Protein AF-A0A194Q619-F1 (afdb_monomer)

Secondary structure (DSSP, 8-state):
------------------------------------PPPHHHHHHHHHHHHHHHHHHHHHHHHHHHHHHHHHHHHTTTTT--SS-HHHHHHHHHHHHHHHHHHHHHHHHHHHHHHHHHHHHHH-SPPP-TT--HHHHHHHHHHHHHHHHHHHHHHHHHHHHHHHHHHHHT-

Organism: Papilio xuthus (NCBI:txid66420)

Foldseek 3Di:
DDDDDDDDDDDDDDDDDDDDDDDDDDDDDDDPPPPPPDDPVVVVVVVVVVVVVVVVVVVVVVVVVVVVVLVVVCVVVVPPDDPDDPVNVVVVVVVVVVVVVVVVVVVVVVVVVVVVVVCCVVVDDDDDDPPDDPVRVVVVVVVVVVVVVVVVVVVVVVVVVVVVVVVVVVD

Radius of gyration: 38.28 Å; Cα contacts (8 Å, |Δi|>4): 7; chains: 1; bounding box: 81×93×73 Å

Structure (mmCIF, N/CA/C/O backbone):
data_AF-A0A194Q619-F1
#
_entry.id   AF-A0A194Q619-F1
#
loop_
_atom_site.group_PDB
_atom_site.id
_atom_site.type_symbol
_atom_site.label_atom_id
_atom_site.label_alt_id
_atom_site.label_comp_id
_atom_site.label_asym_id
_atom_site.label_entity_id
_atom_site.label_seq_id
_atom_site.pdbx_PDB_ins_code
_atom_site.Cartn_x
_atom_site.Cartn_y
_atom_site.Cartn_z
_atom_site.occupancy
_atom_site.B_iso_or_equiv
_atom_site.auth_seq_id
_atom_site.auth_comp_id
_atom_site.auth_asym_id
_atom_site.auth_atom_id
_atom_site.pdbx_PDB_model_num
ATOM 1 N N . MET A 1 1 ? 52.550 -17.277 12.464 1.00 45.69 1 MET A N 1
ATOM 2 C CA . MET A 1 1 ? 52.527 -17.842 11.095 1.00 45.69 1 MET A CA 1
ATOM 3 C C . MET A 1 1 ? 51.371 -18.831 11.008 1.00 45.69 1 MET A C 1
ATOM 5 O O . MET A 1 1 ? 51.475 -19.934 11.523 1.00 45.69 1 MET A O 1
ATOM 9 N N . SER A 1 2 ? 50.229 -18.382 10.484 1.00 40.91 2 SER A N 1
ATOM 10 C CA . SER A 1 2 ? 48.952 -19.109 10.524 1.00 40.91 2 SER A CA 1
ATOM 11 C C . SER A 1 2 ? 48.794 -20.053 9.334 1.00 40.91 2 SER A C 1
ATOM 13 O O . SER A 1 2 ? 48.856 -19.617 8.188 1.00 40.91 2 SER A O 1
ATOM 15 N N . ALA A 1 3 ? 48.527 -21.330 9.613 1.00 45.84 3 ALA A N 1
ATOM 16 C CA . ALA A 1 3 ? 48.205 -22.359 8.629 1.00 45.84 3 ALA A CA 1
ATOM 17 C C . ALA A 1 3 ? 46.715 -22.743 8.720 1.00 45.84 3 ALA A C 1
ATOM 19 O O . ALA A 1 3 ? 46.292 -23.345 9.702 1.00 45.84 3 ALA A O 1
ATOM 20 N N . ARG A 1 4 ? 45.926 -22.385 7.698 1.00 46.19 4 ARG A N 1
ATOM 21 C CA . ARG A 1 4 ? 44.539 -22.809 7.376 1.00 46.19 4 ARG A CA 1
ATOM 22 C C . ARG A 1 4 ? 44.283 -22.336 5.928 1.00 46.19 4 ARG A C 1
ATOM 24 O O . ARG A 1 4 ? 44.678 -21.227 5.617 1.00 46.19 4 ARG A O 1
ATOM 31 N N . MET A 1 5 ? 43.657 -23.019 4.970 1.00 40.53 5 MET A N 1
ATOM 32 C CA . MET A 1 5 ? 43.015 -24.323 4.836 1.00 40.53 5 MET A CA 1
ATOM 33 C C . MET A 1 5 ? 42.948 -24.683 3.330 1.00 40.53 5 MET A C 1
ATOM 35 O O . MET A 1 5 ? 42.738 -23.810 2.497 1.00 40.53 5 MET A O 1
ATOM 39 N N . ARG A 1 6 ? 43.042 -25.987 3.031 1.00 49.62 6 ARG A N 1
ATOM 40 C CA . ARG A 1 6 ? 42.323 -26.763 1.991 1.00 49.62 6 ARG A CA 1
ATOM 41 C C . ARG A 1 6 ? 42.165 -26.161 0.580 1.00 49.62 6 ARG A C 1
ATOM 43 O O . ARG A 1 6 ? 41.137 -25.583 0.246 1.00 49.62 6 ARG A O 1
ATOM 50 N N . GLY A 1 7 ? 43.125 -26.475 -0.293 1.00 39.31 7 GLY A N 1
ATOM 51 C CA . GLY A 1 7 ? 42.943 -26.459 -1.748 1.00 39.31 7 GLY A CA 1
ATOM 52 C C . GLY A 1 7 ? 42.381 -27.792 -2.257 1.00 39.31 7 GLY A C 1
ATOM 53 O O . GLY A 1 7 ? 42.963 -28.850 -2.019 1.00 39.31 7 GLY A O 1
ATOM 54 N N . ASN A 1 8 ? 41.249 -27.736 -2.956 1.00 44.59 8 ASN A N 1
ATOM 55 C CA . ASN A 1 8 ? 40.596 -28.877 -3.593 1.00 44.59 8 ASN A CA 1
ATOM 56 C C . ASN A 1 8 ? 41.364 -29.250 -4.880 1.00 44.59 8 ASN A C 1
ATOM 58 O O . ASN A 1 8 ? 41.190 -28.609 -5.916 1.00 44.59 8 ASN A O 1
ATOM 62 N N . ARG A 1 9 ? 42.262 -30.245 -4.817 1.00 42.75 9 ARG A N 1
ATOM 63 C CA . ARG A 1 9 ? 42.893 -30.842 -6.008 1.00 42.75 9 ARG A CA 1
ATOM 64 C C . ARG A 1 9 ? 41.922 -31.839 -6.621 1.00 42.75 9 ARG A C 1
ATOM 66 O O . ARG A 1 9 ? 41.692 -32.905 -6.061 1.00 42.75 9 ARG A O 1
ATOM 73 N N . VAL A 1 10 ? 41.393 -31.513 -7.793 1.00 44.47 10 VAL A N 1
ATOM 74 C CA . VAL A 1 10 ? 40.703 -32.492 -8.632 1.00 44.47 10 VAL A CA 1
ATOM 75 C C . VAL A 1 10 ? 41.779 -33.368 -9.276 1.00 44.47 10 VAL A C 1
ATOM 77 O O . VAL A 1 10 ? 42.603 -32.885 -10.052 1.00 44.47 10 VAL A O 1
ATOM 80 N N . CYS A 1 11 ? 41.830 -34.637 -8.872 1.00 36.06 11 CYS A N 1
ATOM 81 C CA . CYS A 1 11 ? 42.802 -35.615 -9.344 1.00 36.06 11 CYS A CA 1
ATOM 82 C C . CYS A 1 11 ? 42.637 -35.903 -10.842 1.00 36.06 11 CYS A C 1
ATOM 84 O O . CYS A 1 11 ? 41.551 -36.224 -11.322 1.00 36.06 11 CYS A O 1
ATOM 86 N N . ALA A 1 12 ? 43.760 -35.829 -11.554 1.00 44.88 12 ALA A N 1
ATOM 87 C CA . ALA A 1 12 ? 43.935 -36.340 -12.901 1.00 44.88 12 ALA A CA 1
ATOM 88 C C . ALA A 1 12 ? 43.844 -37.876 -12.904 1.00 44.88 12 ALA A C 1
ATOM 90 O O . ALA A 1 12 ? 44.541 -38.542 -12.141 1.00 44.88 12 ALA A O 1
ATOM 91 N N . GLY A 1 13 ? 43.010 -38.431 -13.783 1.00 36.00 13 GLY A N 1
ATOM 92 C CA . GLY A 1 13 ? 42.971 -39.861 -14.087 1.00 36.00 13 GLY A CA 1
ATOM 93 C C . GLY A 1 13 ? 43.553 -40.115 -15.472 1.00 36.00 13 GLY A C 1
ATOM 94 O O . GLY A 1 13 ? 42.868 -39.934 -16.475 1.00 36.00 13 GLY A O 1
ATOM 95 N N . ALA A 1 14 ? 44.824 -40.509 -15.522 1.00 47.62 14 ALA A N 1
ATOM 96 C CA . ALA A 1 14 ? 45.464 -41.066 -16.706 1.00 47.62 14 ALA A CA 1
ATOM 97 C C . ALA A 1 14 ? 45.124 -42.560 -16.821 1.00 47.62 14 ALA A C 1
ATOM 99 O O . ALA A 1 14 ? 45.119 -43.276 -15.824 1.00 47.62 14 ALA A O 1
ATOM 100 N N . GLY A 1 15 ? 44.882 -43.040 -18.040 1.00 35.38 15 GLY A N 1
ATOM 101 C CA . GLY A 1 15 ? 44.647 -44.459 -18.300 1.00 35.38 15 GLY A CA 1
ATOM 102 C C . GLY A 1 15 ? 44.901 -44.816 -19.757 1.00 35.38 15 GLY A C 1
ATOM 103 O O . GLY A 1 15 ? 43.962 -44.971 -20.531 1.00 35.38 15 GLY A O 1
ATOM 104 N N . ARG A 1 16 ? 46.178 -44.935 -20.140 1.00 44.81 16 ARG A N 1
ATOM 105 C CA . ARG A 1 16 ? 46.581 -45.765 -21.284 1.00 44.81 16 ARG A CA 1
ATOM 106 C C . ARG A 1 16 ? 46.714 -47.191 -20.761 1.00 44.81 16 ARG A C 1
ATOM 108 O O . ARG A 1 16 ? 47.400 -47.394 -19.766 1.00 44.81 16 ARG A O 1
ATOM 115 N N . ALA A 1 17 ? 46.100 -48.157 -21.429 1.00 37.19 17 ALA A N 1
ATOM 116 C CA . ALA A 1 17 ? 46.380 -49.566 -21.193 1.00 37.19 17 ALA A CA 1
ATOM 117 C C . ALA A 1 17 ? 46.589 -50.275 -22.531 1.00 37.19 17 ALA A C 1
ATOM 119 O O . ALA A 1 17 ? 45.911 -50.002 -23.521 1.00 37.19 17 ALA A O 1
ATOM 120 N N . CYS A 1 18 ? 47.615 -51.112 -22.513 1.00 34.72 18 CYS A N 1
ATOM 121 C CA . CYS A 1 18 ? 48.349 -51.686 -23.620 1.00 34.72 18 CYS A CA 1
ATOM 122 C C . CYS A 1 18 ? 47.523 -52.629 -24.499 1.00 34.72 18 CYS A C 1
ATOM 124 O O . CYS A 1 18 ? 46.579 -53.278 -24.052 1.00 34.72 18 CYS A O 1
ATOM 126 N N . GLY A 1 19 ? 47.940 -52.732 -25.760 1.00 37.97 19 GLY A N 1
ATOM 127 C CA . GLY A 1 19 ? 47.527 -53.815 -26.638 1.00 37.97 19 GLY A CA 1
ATOM 128 C C . GLY A 1 19 ? 48.217 -55.136 -26.294 1.00 37.97 19 GLY A C 1
ATOM 129 O O . GLY A 1 19 ? 49.275 -55.156 -25.672 1.00 37.97 19 GLY A O 1
ATOM 130 N N . GLY A 1 20 ? 47.627 -56.219 -26.803 1.00 41.47 20 GLY A N 1
ATOM 131 C CA . GLY A 1 20 ? 48.350 -57.440 -27.153 1.00 41.47 20 GLY A CA 1
ATOM 132 C C . GLY A 1 20 ? 48.241 -58.616 -26.182 1.00 41.47 20 GLY A C 1
ATOM 133 O O . GLY A 1 20 ? 48.968 -58.688 -25.205 1.00 41.47 20 GLY A O 1
ATOM 134 N N . TYR A 1 21 ? 47.439 -59.598 -26.608 1.00 45.38 21 TYR A N 1
ATOM 135 C CA . TYR A 1 21 ? 47.473 -61.031 -26.277 1.00 45.38 21 TYR A CA 1
ATOM 136 C C . TYR A 1 21 ? 46.899 -61.508 -24.933 1.00 45.38 21 TYR A C 1
ATOM 138 O O . TYR A 1 21 ? 47.577 -61.584 -23.918 1.00 45.38 21 TYR A O 1
ATOM 146 N N . ALA A 1 22 ? 45.672 -62.037 -24.996 1.00 41.97 22 ALA A N 1
ATOM 147 C CA . ALA A 1 22 ? 45.227 -63.101 -24.100 1.00 41.97 22 ALA A CA 1
ATOM 148 C C . ALA A 1 22 ? 44.395 -64.131 -24.880 1.00 41.97 22 ALA A C 1
ATOM 150 O O . ALA A 1 22 ? 43.427 -63.802 -25.570 1.00 41.97 22 ALA A O 1
ATOM 151 N N . ARG A 1 23 ? 44.842 -65.389 -24.796 1.00 40.44 23 ARG A N 1
ATOM 152 C CA . ARG A 1 23 ? 44.250 -66.586 -25.399 1.00 40.44 23 ARG A CA 1
ATOM 153 C C . ARG A 1 23 ? 42.790 -66.769 -24.979 1.00 40.44 23 ARG A C 1
ATOM 155 O O . ARG A 1 23 ? 42.406 -66.532 -23.840 1.00 40.44 23 ARG A O 1
ATOM 162 N N . ARG A 1 24 ? 42.000 -67.288 -25.916 1.00 50.34 24 ARG A N 1
ATOM 163 C CA . ARG A 1 24 ? 40.620 -67.743 -25.732 1.00 50.34 24 ARG A CA 1
ATOM 164 C C . ARG A 1 24 ? 40.614 -69.013 -24.861 1.00 50.34 24 ARG A C 1
ATOM 166 O O . ARG A 1 24 ? 41.101 -70.041 -25.319 1.00 50.34 24 ARG A O 1
ATOM 173 N N . VAL A 1 25 ? 40.030 -68.973 -23.659 1.00 39.38 25 VAL A N 1
ATOM 174 C CA . VAL A 1 25 ? 39.618 -70.181 -22.915 1.00 39.38 25 VAL A CA 1
ATOM 175 C C . VAL A 1 25 ? 38.198 -69.991 -22.378 1.00 39.38 25 VAL A C 1
ATOM 177 O O . VAL A 1 25 ? 37.755 -68.881 -22.099 1.00 39.38 25 VAL A O 1
ATOM 180 N N . ARG A 1 26 ? 37.460 -71.098 -22.413 1.00 45.59 26 ARG A N 1
ATOM 181 C CA . ARG A 1 26 ? 36.006 -71.246 -22.385 1.00 45.59 26 ARG A CA 1
ATOM 182 C C . ARG A 1 26 ? 35.354 -70.817 -21.071 1.00 45.59 26 ARG A C 1
ATOM 184 O O . ARG A 1 26 ? 35.828 -71.179 -20.007 1.00 45.59 26 ARG A O 1
ATOM 191 N N . GLY A 1 27 ? 34.156 -70.249 -21.223 1.00 50.12 27 GLY A N 1
ATOM 192 C CA . GLY A 1 27 ? 33.032 -70.523 -20.332 1.00 50.12 27 GLY A CA 1
ATOM 193 C C . GLY A 1 27 ? 32.842 -69.540 -19.189 1.00 50.12 27 GLY A C 1
ATOM 194 O O . GLY A 1 27 ? 33.253 -69.831 -18.086 1.00 50.12 27 GLY A O 1
ATOM 195 N N . GLU A 1 28 ? 32.123 -68.445 -19.446 1.00 39.19 28 GLU A N 1
ATOM 196 C CA . GLU A 1 28 ? 31.188 -67.849 -18.482 1.00 39.19 28 GLU A CA 1
ATOM 197 C C . GLU A 1 28 ? 30.262 -66.870 -19.224 1.00 39.19 28 GLU A C 1
ATOM 199 O O . GLU A 1 28 ? 30.693 -65.962 -19.941 1.00 39.19 28 GLU A O 1
ATOM 204 N N . ARG A 1 29 ? 28.950 -67.122 -19.150 1.00 46.78 29 ARG A N 1
ATOM 205 C CA . ARG A 1 29 ? 27.921 -66.374 -19.885 1.00 46.78 29 ARG A CA 1
ATOM 206 C C . ARG A 1 29 ? 27.718 -64.999 -19.236 1.00 46.78 29 ARG A C 1
ATOM 208 O O . ARG A 1 29 ? 27.060 -64.899 -18.208 1.00 46.78 29 ARG A O 1
ATOM 215 N N . ARG A 1 30 ? 28.191 -63.922 -19.875 1.00 40.25 30 ARG A N 1
ATOM 216 C CA . ARG A 1 30 ? 27.723 -62.556 -19.564 1.00 40.25 30 ARG A CA 1
ATOM 217 C C . ARG A 1 30 ? 26.269 -62.389 -20.030 1.00 40.25 30 ARG A C 1
ATOM 219 O O . ARG A 1 30 ? 25.959 -62.812 -21.150 1.00 40.25 30 ARG A O 1
ATOM 226 N N . PRO A 1 31 ? 25.378 -61.756 -19.241 1.00 39.69 31 PRO A N 1
ATOM 227 C CA . PRO A 1 31 ? 24.021 -61.490 -19.689 1.00 39.69 31 PRO A CA 1
ATOM 228 C C . PRO A 1 31 ? 24.093 -60.564 -20.903 1.00 39.69 31 PRO A C 1
ATOM 230 O O . PRO A 1 31 ? 24.734 -59.510 -20.868 1.00 39.69 31 PRO A O 1
ATOM 233 N N . ARG A 1 32 ? 23.451 -60.966 -22.006 1.00 38.75 32 ARG A N 1
ATOM 234 C CA . ARG A 1 32 ? 23.210 -60.064 -23.132 1.00 38.75 32 ARG A CA 1
ATOM 235 C C . ARG A 1 32 ? 22.350 -58.931 -22.592 1.00 38.75 32 ARG A C 1
ATOM 237 O O . ARG A 1 32 ? 21.141 -59.095 -22.456 1.00 38.75 32 ARG A O 1
ATOM 244 N N . VAL A 1 33 ? 22.951 -57.776 -22.316 1.00 46.22 33 VAL A N 1
ATOM 245 C CA . VAL A 1 33 ? 22.188 -56.533 -22.265 1.00 46.22 33 VAL A CA 1
ATOM 246 C C . VAL A 1 33 ? 21.669 -56.360 -23.683 1.00 46.22 33 VAL A C 1
ATOM 248 O O . VAL A 1 33 ? 22.390 -55.917 -24.580 1.00 46.22 33 VAL A O 1
ATOM 251 N N . SER A 1 34 ? 20.444 -56.832 -23.922 1.00 41.06 34 SER A N 1
ATOM 252 C CA . SER A 1 34 ? 19.729 -56.536 -25.146 1.00 41.06 34 SER A CA 1
ATOM 253 C C . SER A 1 34 ? 19.823 -55.028 -25.301 1.00 41.06 34 SER A C 1
ATOM 255 O O . SER A 1 34 ? 19.379 -54.297 -24.410 1.00 41.06 34 SER A O 1
ATOM 257 N N . ARG A 1 35 ? 20.423 -54.550 -26.394 1.00 53.34 35 ARG A N 1
ATOM 258 C CA . ARG A 1 35 ? 20.183 -53.187 -26.861 1.00 53.34 35 ARG A CA 1
ATOM 259 C C . ARG A 1 35 ? 18.688 -53.136 -27.143 1.00 53.34 35 ARG A C 1
ATOM 261 O O . ARG A 1 35 ? 18.264 -53.429 -28.256 1.00 53.34 35 ARG A O 1
ATOM 268 N N . ARG A 1 36 ? 17.881 -52.890 -26.108 1.00 50.06 36 ARG A N 1
ATOM 269 C CA . ARG A 1 36 ? 16.444 -52.717 -26.237 1.00 50.06 36 ARG A CA 1
ATOM 270 C C . ARG A 1 36 ? 16.336 -51.498 -27.130 1.00 50.06 36 ARG A C 1
ATOM 272 O O . ARG A 1 36 ? 16.721 -50.398 -26.734 1.00 50.06 36 ARG A O 1
ATOM 279 N N . ALA A 1 37 ? 15.986 -51.731 -28.389 1.00 58.22 37 ALA A N 1
ATOM 280 C CA . ALA A 1 37 ? 15.759 -50.666 -29.335 1.00 58.22 37 ALA A CA 1
ATOM 281 C C . ALA A 1 37 ? 14.767 -49.713 -28.665 1.00 58.22 37 ALA A C 1
ATOM 283 O O . ALA A 1 37 ? 13.668 -50.132 -28.305 1.00 58.22 37 ALA A O 1
ATOM 284 N N . LEU A 1 38 ? 15.195 -48.470 -28.420 1.00 52.94 38 LEU A N 1
ATOM 285 C CA . LEU A 1 38 ? 14.328 -47.442 -27.848 1.00 52.94 38 LEU A CA 1
ATOM 286 C C . LEU A 1 38 ? 13.002 -47.434 -28.625 1.00 52.94 38 LEU A C 1
ATOM 288 O O . LEU A 1 38 ? 13.056 -47.448 -29.866 1.00 52.94 38 LEU A O 1
ATOM 292 N N . PRO A 1 39 ? 11.853 -47.455 -27.921 1.00 53.75 39 PRO A N 1
ATOM 293 C CA . PRO A 1 39 ? 10.546 -47.673 -28.525 1.00 53.75 39 PRO A CA 1
ATOM 294 C C . PRO A 1 39 ? 10.271 -46.634 -29.626 1.00 53.75 39 PRO A C 1
ATOM 296 O O . PRO A 1 39 ? 10.688 -45.478 -29.498 1.00 53.75 39 PRO A O 1
ATOM 299 N N . PRO A 1 40 ? 9.582 -47.010 -30.719 1.00 56.8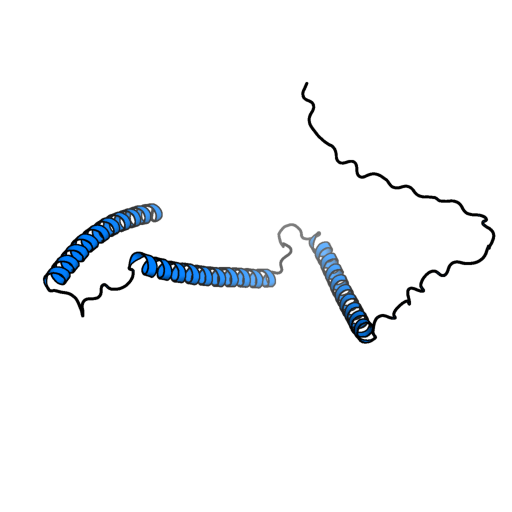8 40 PRO A N 1
ATOM 300 C CA . PRO A 1 40 ? 9.432 -46.180 -31.921 1.00 56.88 40 PRO A CA 1
ATOM 301 C C . PRO A 1 40 ? 8.812 -44.796 -31.652 1.00 56.88 40 PRO A C 1
ATOM 303 O O . PRO A 1 40 ? 9.184 -43.824 -32.312 1.00 56.88 40 PRO A O 1
ATOM 306 N N . ALA A 1 41 ? 7.979 -44.671 -30.613 1.00 54.28 41 ALA A N 1
ATOM 307 C CA . ALA A 1 41 ? 7.411 -43.402 -30.150 1.00 54.28 41 ALA A CA 1
ATOM 308 C C . ALA A 1 41 ? 8.473 -42.372 -29.698 1.00 54.28 41 ALA A C 1
ATOM 310 O O . ALA A 1 41 ? 8.298 -41.169 -29.884 1.00 54.28 41 ALA A O 1
ATOM 311 N N . GLN A 1 42 ? 9.613 -42.823 -29.159 1.00 52.84 42 GLN A N 1
ATOM 312 C CA . GLN A 1 42 ? 10.708 -41.949 -28.711 1.00 52.84 42 GLN A CA 1
ATOM 313 C C . GLN A 1 42 ? 11.642 -41.527 -29.861 1.00 52.84 42 GLN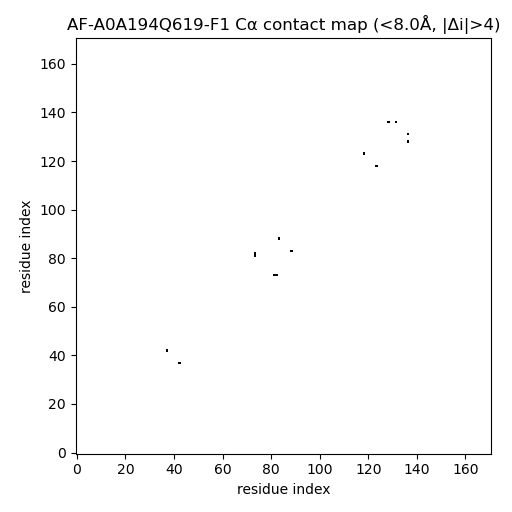 A C 1
ATOM 315 O O . GLN A 1 42 ? 12.366 -40.539 -29.751 1.00 52.84 42 GLN A O 1
ATOM 320 N N . ARG A 1 43 ? 11.618 -42.242 -30.996 1.00 53.41 43 ARG A N 1
ATOM 321 C CA . ARG A 1 43 ? 12.411 -41.900 -32.190 1.00 53.41 43 ARG A CA 1
ATOM 322 C C . ARG A 1 43 ? 11.752 -40.794 -33.007 1.00 53.41 43 ARG A C 1
ATOM 324 O O . ARG A 1 43 ? 12.448 -39.892 -33.462 1.00 53.41 43 ARG A O 1
ATOM 331 N N . GLN A 1 44 ? 10.426 -40.834 -33.140 1.00 54.25 44 GLN A N 1
ATOM 332 C CA . GLN A 1 44 ? 9.656 -39.790 -33.823 1.00 54.25 44 GLN A CA 1
ATOM 333 C C . GLN A 1 44 ? 9.719 -38.451 -33.066 1.00 54.25 44 GLN A C 1
ATOM 335 O O . GLN A 1 44 ? 9.913 -37.400 -33.673 1.00 54.25 44 GLN A O 1
ATOM 340 N N . SER A 1 45 ? 9.660 -38.466 -31.730 1.00 53.91 45 SER A N 1
ATOM 341 C CA . SER A 1 45 ? 9.824 -37.249 -30.922 1.00 53.91 45 SER A CA 1
ATOM 342 C C . SER A 1 45 ? 11.255 -36.690 -30.979 1.00 53.91 45 SER A C 1
ATOM 344 O O . SER A 1 45 ? 11.440 -35.472 -31.042 1.00 53.91 45 SER A O 1
ATOM 346 N N . ALA A 1 46 ? 12.273 -37.555 -31.052 1.00 60.81 46 ALA A N 1
ATOM 347 C CA . ALA A 1 46 ? 13.671 -37.151 -31.191 1.00 60.81 46 ALA A CA 1
ATOM 348 C C . ALA A 1 46 ? 14.004 -36.549 -32.572 1.00 60.81 46 ALA A C 1
ATOM 350 O O . ALA A 1 46 ? 14.752 -35.569 -32.647 1.00 60.81 46 ALA A O 1
ATOM 351 N N . THR A 1 47 ? 13.444 -37.074 -33.668 1.00 64.12 47 THR A N 1
ATOM 352 C CA . THR A 1 47 ? 13.643 -36.509 -35.017 1.00 64.12 47 THR A CA 1
ATOM 353 C C . THR A 1 47 ? 12.935 -35.165 -35.175 1.00 64.12 47 THR A C 1
ATOM 355 O O . THR A 1 47 ? 13.533 -34.219 -35.691 1.00 64.12 47 THR A O 1
ATOM 358 N N . VAL A 1 48 ? 11.718 -35.028 -34.636 1.00 66.62 48 VAL A N 1
ATOM 359 C CA . VAL A 1 48 ? 10.981 -33.753 -34.603 1.00 66.62 48 VAL A CA 1
ATOM 360 C C . VAL A 1 48 ? 11.708 -32.713 -33.740 1.00 66.62 48 VAL A C 1
ATOM 362 O O . VAL A 1 48 ? 11.827 -31.552 -34.139 1.00 66.62 48 VAL A O 1
ATOM 365 N N . ALA A 1 49 ? 12.272 -33.109 -32.594 1.00 67.19 49 ALA A N 1
ATOM 366 C CA . ALA A 1 49 ? 13.081 -32.223 -31.756 1.00 67.19 49 ALA A CA 1
ATOM 367 C C . ALA A 1 49 ? 14.383 -31.777 -32.451 1.00 67.19 49 ALA A C 1
ATOM 369 O O . ALA A 1 49 ? 14.769 -30.609 -32.355 1.00 67.19 49 ALA A O 1
ATOM 370 N N . ARG A 1 50 ? 15.046 -32.673 -33.194 1.00 67.25 50 ARG A N 1
ATOM 371 C CA . ARG A 1 50 ? 16.261 -32.361 -33.968 1.00 67.25 50 ARG A CA 1
ATOM 372 C C . ARG A 1 50 ? 15.966 -31.428 -35.147 1.00 67.25 50 ARG A C 1
ATOM 374 O O . ARG A 1 50 ? 16.728 -30.491 -35.374 1.00 67.25 50 ARG A O 1
ATOM 381 N N . ALA A 1 51 ? 14.835 -31.615 -35.828 1.00 70.31 51 ALA A N 1
ATOM 382 C CA . ALA A 1 51 ? 14.381 -30.734 -36.903 1.00 70.31 51 ALA A CA 1
ATOM 383 C C . ALA A 1 51 ? 14.028 -29.322 -36.395 1.00 70.31 51 ALA A C 1
ATOM 385 O O . ALA A 1 51 ? 14.417 -28.329 -37.010 1.00 70.31 51 ALA A O 1
ATOM 386 N N . LYS A 1 52 ? 13.362 -29.203 -35.236 1.00 71.44 52 LYS A N 1
ATOM 387 C CA . LYS A 1 52 ? 13.073 -27.903 -34.598 1.00 71.44 52 LYS A CA 1
ATOM 388 C C . LYS A 1 52 ? 14.348 -27.176 -34.157 1.00 71.44 52 LYS A C 1
ATOM 390 O O . LYS A 1 52 ? 14.470 -25.976 -34.385 1.00 71.44 52 LYS A O 1
ATOM 395 N N . LYS A 1 53 ? 15.327 -27.898 -33.598 1.00 71.81 53 LYS A N 1
ATOM 396 C CA . LYS A 1 53 ? 16.637 -27.333 -33.228 1.00 71.81 53 LYS A CA 1
ATOM 397 C C . LYS A 1 53 ? 17.443 -26.866 -34.443 1.00 71.81 53 LYS A C 1
ATOM 399 O O . LYS A 1 53 ? 18.069 -25.815 -34.367 1.00 71.81 53 LYS A O 1
ATOM 404 N N . ALA A 1 54 ? 17.394 -27.591 -35.562 1.00 74.19 54 ALA A N 1
ATOM 405 C CA . ALA A 1 54 ? 18.052 -27.180 -36.803 1.00 74.19 54 ALA A CA 1
ATOM 406 C C . ALA A 1 54 ? 17.437 -25.894 -37.386 1.00 74.19 54 ALA A C 1
ATOM 408 O O . ALA A 1 54 ? 18.170 -24.966 -37.719 1.00 74.19 54 ALA A O 1
ATOM 409 N N . LYS A 1 55 ? 16.099 -25.792 -37.411 1.00 74.44 55 LYS A N 1
ATOM 410 C CA . LYS A 1 55 ? 15.397 -24.571 -37.845 1.00 74.44 55 LYS A CA 1
ATOM 411 C C . LYS A 1 55 ? 15.683 -23.383 -36.923 1.00 74.44 55 LYS A C 1
ATOM 413 O O . LYS A 1 55 ? 15.912 -22.275 -37.398 1.00 74.44 55 LYS A O 1
ATOM 418 N N . GLN A 1 56 ? 15.731 -23.613 -35.612 1.00 69.00 56 GLN A N 1
ATOM 419 C CA . GLN A 1 56 ? 16.062 -22.571 -34.641 1.00 69.00 56 GLN A CA 1
ATOM 420 C C . GLN A 1 56 ? 17.512 -22.083 -34.801 1.00 69.00 56 GLN A C 1
ATOM 422 O O . GLN A 1 56 ? 17.755 -20.880 -34.830 1.00 69.00 56 GLN A O 1
ATOM 427 N N . ALA A 1 57 ? 18.462 -22.998 -35.009 1.00 78.00 57 ALA A N 1
ATOM 428 C CA . ALA A 1 57 ? 19.863 -22.657 -35.247 1.00 78.00 57 ALA A CA 1
ATOM 429 C C . ALA A 1 57 ? 20.074 -21.878 -36.557 1.00 78.00 57 ALA A C 1
ATOM 431 O O . ALA A 1 57 ? 20.909 -20.978 -36.608 1.00 78.00 57 ALA A O 1
ATOM 432 N N . GLU A 1 58 ? 19.312 -22.180 -37.610 1.00 76.88 58 GLU A N 1
ATOM 433 C CA . GLU A 1 58 ? 19.356 -21.427 -38.867 1.00 76.88 58 GLU A CA 1
ATOM 434 C C . GLU A 1 58 ? 18.816 -19.996 -38.694 1.00 76.88 58 GLU A C 1
ATOM 436 O O . GLU A 1 58 ? 19.418 -19.034 -39.176 1.00 76.88 58 GLU A O 1
ATOM 441 N N . ILE A 1 59 ? 17.723 -19.834 -37.940 1.00 72.31 59 ILE A N 1
ATOM 442 C CA . ILE A 1 59 ? 17.160 -18.520 -37.599 1.00 72.31 59 ILE A CA 1
ATOM 443 C C . ILE A 1 59 ? 18.153 -17.704 -36.762 1.00 72.31 59 ILE A C 1
ATOM 445 O O . ILE A 1 59 ? 18.339 -16.512 -37.013 1.00 72.31 59 ILE A O 1
ATOM 449 N N . ASP A 1 60 ? 18.823 -18.328 -35.795 1.00 74.50 60 ASP A N 1
ATOM 450 C CA . ASP A 1 60 ? 19.777 -17.642 -34.924 1.00 74.50 60 ASP A CA 1
ATOM 451 C C . ASP A 1 60 ? 21.084 -17.280 -35.653 1.00 74.50 60 ASP A C 1
ATOM 453 O O . ASP A 1 60 ? 21.645 -16.212 -35.396 1.00 74.50 60 ASP A O 1
ATOM 457 N N . ARG A 1 61 ? 21.503 -18.068 -36.656 1.00 77.75 61 ARG A N 1
ATOM 458 C CA . ARG A 1 61 ? 22.588 -17.701 -37.587 1.00 77.75 61 ARG A CA 1
ATOM 459 C C . ARG A 1 61 ? 22.226 -16.487 -38.443 1.00 77.75 61 ARG A C 1
ATOM 461 O O . ARG A 1 61 ? 22.982 -15.518 -38.455 1.00 77.75 61 ARG A O 1
ATOM 468 N N . LYS A 1 62 ? 21.040 -16.478 -39.066 1.00 77.69 62 LYS A N 1
ATOM 469 C CA . LYS A 1 62 ? 20.552 -15.326 -39.854 1.00 77.69 62 LYS A CA 1
ATOM 470 C C . LYS A 1 62 ? 20.427 -14.063 -38.992 1.00 77.69 62 LYS A C 1
ATOM 472 O O . LYS A 1 62 ? 20.765 -12.964 -39.420 1.00 77.69 62 LYS A O 1
ATOM 477 N N . ARG A 1 63 ? 20.002 -14.203 -37.732 1.00 68.88 63 ARG A N 1
ATOM 478 C CA . ARG A 1 63 ? 19.936 -13.089 -36.769 1.00 68.88 63 ARG A CA 1
ATOM 479 C C . ARG A 1 63 ? 21.315 -12.575 -36.354 1.00 68.88 63 ARG A C 1
ATOM 481 O O . ARG A 1 63 ? 21.459 -11.370 -36.153 1.00 68.88 63 ARG A O 1
ATOM 488 N N . ALA A 1 64 ? 22.306 -13.452 -36.203 1.00 74.31 64 ALA A N 1
ATOM 489 C CA . ALA A 1 64 ? 23.675 -13.070 -35.862 1.00 74.31 64 ALA A CA 1
ATOM 490 C C . ALA A 1 64 ? 24.373 -12.344 -37.022 1.00 74.31 64 ALA A C 1
ATOM 492 O O . ALA A 1 64 ? 25.034 -11.333 -36.801 1.00 74.31 64 ALA A O 1
ATOM 493 N N . GLU A 1 65 ? 24.151 -12.792 -38.255 1.00 76.00 65 GLU A N 1
ATOM 494 C CA . GLU A 1 65 ? 24.682 -12.153 -39.461 1.00 76.00 65 GLU A CA 1
ATOM 495 C C . GLU A 1 65 ? 24.101 -10.746 -39.666 1.00 76.00 65 GLU A C 1
ATOM 497 O O . GLU A 1 65 ? 24.842 -9.781 -39.859 1.00 76.00 65 GLU A O 1
ATOM 502 N N . VAL A 1 66 ? 22.782 -10.587 -39.492 1.00 67.69 66 VAL A N 1
ATOM 503 C CA . VAL A 1 66 ? 22.123 -9.270 -39.527 1.00 67.69 66 VAL A CA 1
ATOM 504 C C . VAL A 1 66 ? 22.646 -8.353 -38.416 1.00 67.69 66 VAL A C 1
ATOM 506 O O . VAL A 1 66 ? 22.827 -7.157 -38.639 1.00 67.69 66 VAL A O 1
ATOM 509 N N . ARG A 1 67 ? 22.946 -8.884 -37.224 1.00 69.38 67 ARG A N 1
ATOM 510 C CA . ARG A 1 67 ? 23.562 -8.101 -36.137 1.00 69.38 67 ARG A CA 1
ATOM 511 C C . ARG A 1 67 ? 24.986 -7.664 -36.473 1.00 69.38 67 ARG A C 1
ATOM 513 O O . ARG A 1 67 ? 25.308 -6.505 -36.234 1.00 69.38 67 ARG A O 1
ATOM 520 N N . LYS A 1 68 ? 25.794 -8.547 -37.060 1.00 77.62 68 LYS A N 1
ATOM 521 C CA . LYS A 1 68 ? 27.173 -8.253 -37.467 1.00 77.62 68 LYS A CA 1
ATOM 522 C C . LYS A 1 68 ? 27.219 -7.170 -38.552 1.00 77.62 68 LYS A C 1
ATOM 524 O O . LYS A 1 68 ? 27.909 -6.169 -38.380 1.00 77.62 68 LYS A O 1
ATOM 529 N N . ARG A 1 69 ? 26.364 -7.281 -39.577 1.00 70.00 69 ARG A N 1
ATOM 530 C CA . ARG A 1 69 ? 26.216 -6.269 -40.641 1.00 70.00 69 ARG A CA 1
ATOM 531 C C . ARG A 1 69 ? 25.773 -4.903 -40.098 1.00 70.00 69 ARG A C 1
ATOM 533 O O . ARG A 1 69 ? 26.241 -3.862 -40.556 1.00 70.00 69 ARG A O 1
ATOM 540 N N . MET A 1 70 ? 24.888 -4.891 -39.100 1.00 62.16 70 MET A N 1
ATOM 541 C CA . MET A 1 70 ? 24.440 -3.654 -38.448 1.00 62.16 70 MET A CA 1
ATOM 542 C C . MET A 1 70 ? 25.516 -3.041 -37.542 1.00 62.16 70 MET A C 1
ATOM 544 O O . MET A 1 70 ? 25.605 -1.817 -37.451 1.00 62.16 70 MET A O 1
ATOM 548 N N . GLU A 1 71 ? 26.345 -3.852 -36.883 1.00 64.12 71 GLU A N 1
ATOM 549 C CA . GLU A 1 71 ? 27.448 -3.386 -36.035 1.00 64.12 71 GLU A CA 1
ATOM 550 C C . GLU A 1 71 ? 28.587 -2.772 -36.864 1.00 64.12 71 GLU A C 1
ATOM 552 O O . GLU A 1 71 ? 29.119 -1.719 -36.506 1.00 64.12 71 GLU A O 1
ATOM 557 N N . GLU A 1 72 ? 28.907 -3.377 -38.008 1.00 65.50 72 GLU A N 1
ATOM 558 C CA . GLU A 1 72 ? 29.916 -2.887 -38.955 1.00 65.50 72 GLU A CA 1
ATOM 559 C C . GLU A 1 72 ? 29.503 -1.536 -39.566 1.00 65.50 72 GLU A C 1
ATOM 561 O O . GLU A 1 72 ? 30.288 -0.587 -39.547 1.00 65.50 72 GLU A O 1
ATOM 566 N N . ALA A 1 73 ? 28.233 -1.378 -39.959 1.00 61.66 73 ALA A N 1
ATOM 567 C CA . ALA A 1 73 ? 27.688 -0.098 -40.429 1.00 61.66 73 ALA A CA 1
ATOM 568 C C . ALA A 1 73 ? 27.608 0.983 -39.326 1.00 61.66 73 ALA A C 1
ATOM 570 O O . ALA A 1 73 ? 27.630 2.183 -39.611 1.00 61.66 73 ALA A O 1
ATOM 571 N N . SER A 1 74 ? 27.530 0.572 -38.056 1.00 57.41 74 SER A N 1
ATOM 572 C CA . SER A 1 74 ? 27.424 1.482 -36.907 1.00 57.41 74 SER A CA 1
ATOM 573 C C . SER A 1 74 ? 28.780 1.999 -36.421 1.00 57.41 74 SER A C 1
ATOM 575 O O . SER A 1 74 ? 28.829 3.059 -35.796 1.00 57.41 74 SER A O 1
ATOM 577 N N . LYS A 1 75 ? 29.888 1.300 -36.713 1.00 60.94 75 LYS A N 1
ATOM 578 C CA . LYS A 1 75 ? 31.244 1.711 -36.304 1.00 60.94 75 LYS A CA 1
ATOM 579 C C . LYS A 1 75 ? 31.724 2.988 -37.001 1.00 60.94 75 LYS A C 1
ATOM 581 O O . LYS A 1 75 ? 32.439 3.762 -36.374 1.00 60.94 75 LYS A O 1
ATOM 586 N N . ALA A 1 76 ? 31.248 3.257 -38.217 1.00 60.44 76 ALA A N 1
ATOM 587 C CA . ALA A 1 76 ? 31.614 4.442 -38.996 1.00 60.44 76 ALA A CA 1
ATOM 588 C C . ALA A 1 76 ? 30.816 5.719 -38.644 1.00 60.44 76 ALA A C 1
ATOM 590 O O . ALA A 1 76 ? 31.200 6.810 -39.048 1.00 60.44 76 ALA A O 1
ATOM 591 N N . LYS A 1 77 ? 29.711 5.625 -37.882 1.00 57.44 77 LYS A N 1
ATOM 592 C CA . LYS A 1 77 ? 28.830 6.773 -37.544 1.00 57.44 77 LYS A CA 1
ATOM 593 C C . LYS A 1 77 ? 28.662 6.978 -36.031 1.00 57.44 77 LYS A C 1
ATOM 595 O O . LYS A 1 77 ? 27.608 7.401 -35.552 1.00 57.44 77 LYS A O 1
ATOM 600 N N . LYS A 1 78 ? 29.714 6.666 -35.270 1.00 54.97 78 LYS A N 1
ATOM 601 C CA . LYS A 1 78 ? 29.739 6.574 -33.798 1.00 54.97 78 LYS A CA 1
ATOM 602 C C . LYS A 1 78 ? 29.561 7.880 -33.015 1.00 54.97 78 LYS A C 1
ATOM 604 O O . LYS A 1 78 ? 29.521 7.812 -31.794 1.00 54.97 78 LYS A O 1
ATOM 609 N N . ALA A 1 79 ? 29.421 9.046 -33.646 1.00 58.66 79 ALA A N 1
ATOM 610 C CA . ALA A 1 79 ? 29.399 10.289 -32.876 1.00 58.66 79 ALA A CA 1
ATOM 611 C C . ALA A 1 79 ? 28.047 10.592 -32.198 1.00 58.66 79 ALA A C 1
ATOM 613 O O . ALA A 1 79 ? 28.056 10.987 -31.040 1.00 58.66 79 ALA A O 1
ATOM 614 N N . LYS A 1 80 ? 26.877 10.428 -32.847 1.00 58.25 80 LYS A N 1
ATOM 615 C CA . LYS A 1 80 ? 25.583 10.852 -32.232 1.00 58.25 80 LYS A CA 1
ATOM 616 C C . LYS A 1 80 ? 24.330 10.038 -32.601 1.00 58.25 80 LYS A C 1
ATOM 618 O O . LYS A 1 80 ? 23.242 10.341 -32.116 1.00 58.25 80 LYS A O 1
ATOM 623 N N . LYS A 1 81 ? 24.430 8.980 -33.417 1.00 58.06 81 LYS A N 1
ATOM 624 C CA . LYS A 1 81 ? 23.266 8.191 -33.878 1.00 58.06 81 LYS A CA 1
ATOM 625 C C . LYS A 1 81 ? 23.350 6.761 -33.341 1.00 58.06 81 LYS A C 1
ATOM 627 O O . LYS A 1 81 ? 23.685 5.823 -34.051 1.00 58.06 81 LYS A O 1
ATOM 632 N N . GLY A 1 82 ? 23.127 6.625 -32.033 1.00 66.25 82 GLY A N 1
ATOM 633 C CA . GLY A 1 82 ? 23.227 5.349 -31.324 1.00 66.25 82 GLY A CA 1
ATOM 634 C C . GLY A 1 82 ? 22.323 4.263 -31.917 1.00 66.25 82 GLY A C 1
ATOM 635 O O . GLY A 1 82 ? 21.237 4.564 -32.397 1.00 66.25 82 GLY A O 1
ATOM 636 N N . PHE A 1 83 ? 22.789 3.016 -31.804 1.00 64.94 83 PHE A N 1
ATOM 637 C CA . PHE A 1 83 ? 22.243 1.683 -32.145 1.00 64.94 83 PHE A CA 1
ATOM 638 C C . PHE A 1 83 ? 20.711 1.481 -32.264 1.00 64.94 83 PHE A C 1
ATOM 640 O O . PHE A 1 83 ? 20.240 0.503 -32.844 1.00 64.94 83 PHE A O 1
ATOM 647 N N . MET A 1 84 ? 19.900 2.374 -31.707 1.00 77.19 84 MET A N 1
ATOM 648 C CA . MET A 1 84 ? 18.448 2.347 -31.797 1.00 77.19 84 MET A CA 1
ATOM 649 C C . MET A 1 84 ? 17.914 3.178 -32.962 1.00 77.19 84 MET A C 1
ATOM 651 O O . MET A 1 84 ? 18.085 4.397 -32.983 1.00 77.19 84 MET A O 1
ATOM 655 N N . THR A 1 85 ? 17.116 2.555 -33.837 1.00 84.38 85 THR A N 1
ATOM 656 C CA . THR A 1 85 ? 16.215 3.325 -34.700 1.00 84.38 85 THR A CA 1
ATOM 657 C C . THR A 1 85 ? 15.214 4.089 -33.820 1.00 84.38 85 THR A C 1
ATOM 659 O O . THR A 1 85 ? 14.767 3.572 -32.783 1.00 84.38 85 THR A O 1
ATOM 662 N N . PRO A 1 86 ? 14.864 5.335 -34.176 1.00 82.56 86 PRO A N 1
ATOM 663 C CA . PRO A 1 86 ? 13.996 6.178 -33.353 1.00 82.56 86 PRO A CA 1
ATOM 664 C C . PRO A 1 86 ? 12.629 5.530 -33.080 1.00 82.56 86 PRO A C 1
ATOM 666 O O . PRO A 1 86 ? 12.097 5.654 -31.976 1.00 82.56 86 PRO A O 1
ATOM 669 N N . GLU A 1 87 ? 12.106 4.760 -34.030 1.00 79.94 87 GLU A N 1
ATOM 670 C CA . GLU A 1 87 ? 10.858 4.001 -33.903 1.00 79.94 87 GLU A CA 1
ATOM 671 C C . GLU A 1 87 ? 10.960 2.857 -32.888 1.00 79.94 87 GLU A C 1
ATOM 673 O O . GLU A 1 87 ? 10.107 2.720 -32.007 1.00 79.94 87 GLU A O 1
ATOM 678 N N . ARG A 1 88 ? 12.051 2.078 -32.924 1.00 83.12 88 ARG A N 1
ATOM 679 C CA . ARG A 1 88 ? 12.274 0.981 -31.970 1.00 83.12 88 ARG A CA 1
ATOM 680 C C . ARG A 1 88 ? 12.443 1.508 -30.545 1.00 83.12 88 ARG A C 1
ATOM 682 O O . ARG A 1 88 ? 11.901 0.916 -29.613 1.00 83.12 88 ARG A O 1
ATOM 689 N N . LYS A 1 89 ? 13.093 2.666 -30.369 1.00 83.62 89 LYS A N 1
ATOM 690 C CA . LYS A 1 89 ? 13.201 3.343 -29.064 1.00 83.62 89 LYS A CA 1
ATOM 691 C C . LYS A 1 89 ? 11.840 3.840 -28.557 1.00 83.62 89 LYS A C 1
ATOM 693 O O . LYS A 1 89 ? 11.554 3.727 -27.366 1.00 83.62 89 LYS A O 1
ATOM 698 N N . LYS A 1 90 ? 10.978 4.380 -29.431 1.00 84.69 90 LYS A N 1
ATOM 699 C CA . LYS A 1 90 ? 9.592 4.760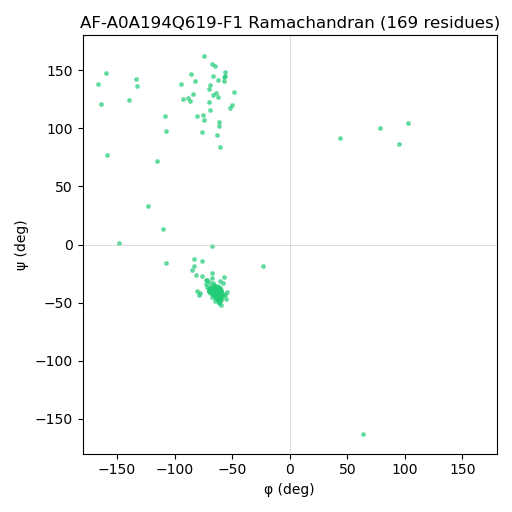 -29.0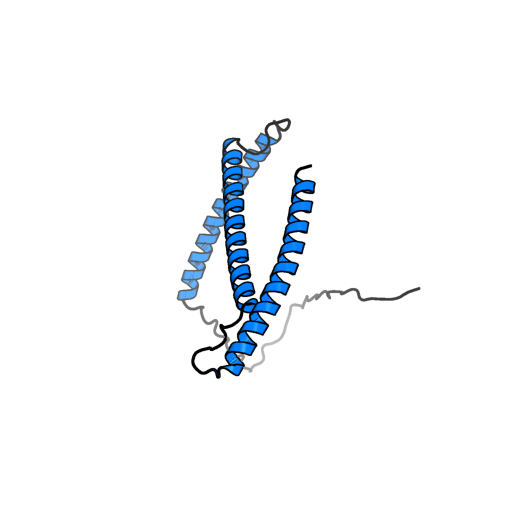78 1.00 84.69 90 LYS A CA 1
ATOM 700 C C . LYS A 1 90 ? 8.780 3.537 -28.624 1.00 84.69 90 LYS A C 1
ATOM 702 O O . LYS A 1 90 ? 8.218 3.575 -27.531 1.00 84.69 90 LYS A O 1
ATOM 707 N N . LYS A 1 91 ? 8.815 2.433 -29.381 1.00 86.94 91 LYS A N 1
ATOM 708 C CA . LYS A 1 91 ? 8.116 1.181 -29.030 1.00 86.94 91 LYS A CA 1
ATOM 709 C C . LYS A 1 91 ? 8.619 0.577 -27.715 1.00 86.94 91 LYS A C 1
ATOM 711 O O . LYS A 1 91 ? 7.814 0.154 -26.892 1.00 86.94 91 LYS A O 1
ATOM 716 N N . LEU A 1 92 ? 9.932 0.589 -27.478 1.00 89.25 92 LEU A N 1
ATOM 717 C CA . LEU A 1 92 ? 10.515 0.070 -26.239 1.00 89.25 92 LEU A CA 1
ATOM 718 C C . LEU A 1 92 ? 10.091 0.887 -25.012 1.00 89.25 92 LEU A C 1
ATOM 720 O O . LEU A 1 92 ? 9.671 0.308 -24.016 1.00 89.25 92 LEU A O 1
ATOM 724 N N . ARG A 1 93 ? 10.134 2.222 -25.091 1.00 89.81 93 ARG A N 1
ATOM 725 C CA . ARG A 1 93 ? 9.683 3.096 -23.992 1.00 89.81 93 ARG A CA 1
ATOM 726 C C . ARG A 1 93 ? 8.215 2.876 -23.647 1.00 89.81 93 ARG A C 1
ATOM 728 O O . ARG A 1 93 ? 7.869 2.845 -22.471 1.00 89.81 93 ARG A O 1
ATOM 735 N N . LEU A 1 94 ? 7.371 2.687 -24.659 1.00 88.94 94 LEU A N 1
ATOM 736 C CA . LEU A 1 94 ? 5.961 2.373 -24.449 1.00 88.94 94 LEU A CA 1
ATOM 737 C C . LEU A 1 94 ? 5.790 1.046 -23.698 1.00 88.94 94 LEU A C 1
ATOM 739 O O . LEU A 1 94 ? 5.041 0.991 -22.730 1.00 88.94 94 LEU A O 1
ATOM 743 N N . LEU A 1 95 ? 6.511 -0.004 -24.100 1.00 90.75 95 LEU A N 1
ATOM 744 C CA . LEU A 1 95 ? 6.449 -1.306 -23.429 1.00 90.75 95 LEU A CA 1
ATOM 745 C C . LEU A 1 95 ? 6.951 -1.247 -21.983 1.00 90.75 95 LEU A C 1
ATOM 747 O O . LEU A 1 95 ? 6.379 -1.907 -21.124 1.00 90.75 95 LEU A O 1
ATOM 751 N N . LEU A 1 96 ? 7.986 -0.454 -21.702 1.00 91.88 96 LEU A N 1
ATOM 752 C CA . LEU A 1 96 ? 8.506 -0.287 -20.344 1.00 91.88 96 LEU A CA 1
ATOM 753 C C . LEU A 1 96 ? 7.505 0.430 -19.431 1.00 91.88 96 LEU A C 1
ATOM 755 O O . LEU A 1 96 ? 7.285 -0.023 -18.316 1.00 91.88 96 LEU A O 1
ATOM 759 N N . ARG A 1 97 ? 6.838 1.483 -19.917 1.00 93.19 97 ARG A N 1
ATOM 760 C CA . ARG A 1 97 ? 5.783 2.175 -19.154 1.00 93.19 97 ARG A CA 1
ATOM 761 C C . ARG A 1 97 ? 4.559 1.297 -18.929 1.00 93.19 97 ARG A C 1
ATOM 763 O O . ARG A 1 97 ? 4.024 1.296 -17.832 1.00 93.19 97 ARG A O 1
ATOM 770 N N . LYS A 1 98 ? 4.150 0.517 -19.937 1.00 92.19 98 LYS A N 1
ATOM 771 C CA . LYS A 1 98 ? 3.063 -0.463 -19.789 1.00 92.19 98 LYS A CA 1
ATOM 772 C C . LYS A 1 98 ? 3.408 -1.510 -18.733 1.00 92.19 98 LYS A C 1
ATOM 774 O O . LYS A 1 98 ? 2.594 -1.772 -17.867 1.00 92.19 98 LYS A O 1
ATOM 779 N N . LYS A 1 99 ? 4.633 -2.047 -18.748 1.00 92.44 99 LYS A N 1
ATOM 780 C CA . LYS A 1 99 ? 5.095 -2.974 -17.704 1.00 92.44 99 LYS A CA 1
ATOM 781 C C . LYS A 1 99 ? 5.125 -2.326 -16.320 1.00 92.44 99 LYS A C 1
ATOM 783 O O . LYS A 1 99 ? 4.689 -2.955 -15.372 1.00 92.44 99 LYS A O 1
ATOM 788 N N . ALA A 1 100 ? 5.593 -1.084 -16.213 1.00 92.06 100 ALA A N 1
ATOM 789 C CA . ALA A 1 100 ? 5.594 -0.359 -14.945 1.00 92.06 100 ALA A CA 1
ATOM 790 C C . ALA A 1 100 ? 4.168 -0.117 -14.416 1.00 92.06 100 ALA A C 1
ATOM 792 O O . ALA A 1 100 ? 3.925 -0.305 -13.232 1.00 92.06 100 ALA A O 1
ATOM 793 N N . ALA A 1 101 ? 3.221 0.239 -15.289 1.00 91.12 101 ALA A N 1
ATOM 794 C CA . ALA A 1 101 ? 1.820 0.424 -14.916 1.00 91.12 101 ALA A CA 1
ATOM 795 C C . ALA A 1 101 ? 1.155 -0.890 -14.467 1.00 91.12 101 ALA A C 1
ATOM 797 O O . ALA A 1 101 ? 0.450 -0.907 -13.463 1.00 91.12 101 ALA A O 1
ATOM 798 N N . GLU A 1 102 ? 1.413 -1.992 -15.176 1.00 89.69 102 GLU A N 1
ATOM 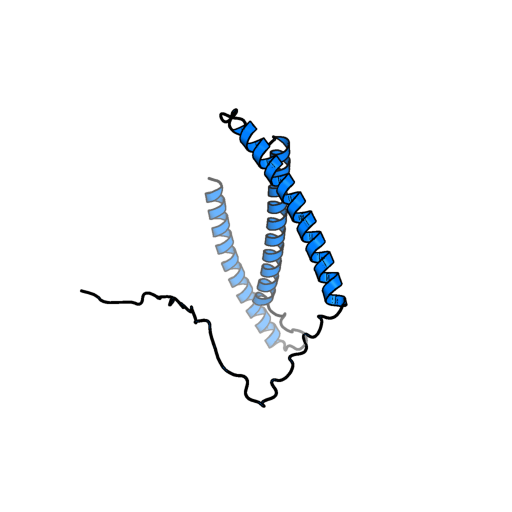799 C CA . GLU A 1 102 ? 0.904 -3.319 -14.809 1.00 89.69 102 GLU A CA 1
ATOM 800 C C . GLU A 1 102 ? 1.465 -3.802 -13.464 1.00 89.69 102 GLU A C 1
ATOM 802 O O . GLU A 1 102 ? 0.721 -4.317 -12.633 1.00 89.69 102 GLU A O 1
ATOM 807 N N . GLU A 1 103 ? 2.763 -3.614 -13.216 1.00 87.44 103 GLU A N 1
ATOM 808 C CA . GLU A 1 103 ? 3.369 -3.989 -11.933 1.00 87.44 103 GLU A CA 1
ATOM 809 C C . GLU A 1 103 ? 2.874 -3.098 -10.784 1.00 87.44 103 GLU A C 1
ATOM 811 O O . GLU A 1 103 ? 2.562 -3.620 -9.716 1.00 87.44 103 GLU A O 1
ATOM 816 N N . LEU A 1 104 ? 2.678 -1.794 -11.017 1.00 88.81 104 LEU A N 1
ATOM 817 C CA . LEU A 1 104 ? 2.091 -0.886 -10.026 1.00 88.81 104 LEU A CA 1
ATOM 818 C C . LEU A 1 104 ? 0.664 -1.305 -9.642 1.00 88.81 104 LEU A C 1
ATOM 820 O O . LEU A 1 104 ? 0.310 -1.297 -8.464 1.00 88.81 104 LEU A O 1
ATOM 824 N N . LYS A 1 105 ? -0.157 -1.713 -10.620 1.00 90.06 105 LYS A N 1
ATOM 825 C CA . LYS A 1 105 ? -1.523 -2.185 -10.359 1.00 90.06 105 LYS A CA 1
ATOM 826 C C . LYS A 1 105 ? -1.531 -3.484 -9.545 1.00 90.06 105 LYS A C 1
ATOM 828 O O . LYS A 1 105 ? -2.282 -3.593 -8.579 1.00 90.06 105 LYS A O 1
ATOM 833 N N . LYS A 1 106 ? -0.649 -4.437 -9.863 1.00 92.00 106 LYS A N 1
ATOM 834 C CA . LYS A 1 106 ? -0.499 -5.671 -9.070 1.00 92.00 106 LYS A CA 1
ATOM 835 C C . LYS A 1 106 ? -0.034 -5.396 -7.643 1.00 92.00 106 LYS A C 1
ATOM 837 O O . LYS A 1 106 ? -0.468 -6.075 -6.717 1.00 92.00 106 LYS A O 1
ATOM 842 N N . GLU A 1 107 ? 0.854 -4.426 -7.448 1.00 89.06 107 GLU A N 1
ATOM 843 C CA . GLU A 1 107 ? 1.312 -4.036 -6.115 1.00 89.06 107 GLU A CA 1
ATOM 844 C C . GLU A 1 107 ? 0.181 -3.404 -5.292 1.00 89.06 107 GLU A C 1
ATOM 846 O O . GLU A 1 107 ? 0.001 -3.750 -4.123 1.00 89.06 107 GLU A O 1
ATOM 851 N N . GLN A 1 108 ? -0.649 -2.559 -5.912 1.00 89.19 108 GLN A N 1
ATOM 852 C CA . GLN A 1 108 ? -1.849 -2.010 -5.275 1.00 89.19 108 GLN A CA 1
ATOM 853 C C . GLN A 1 108 ? -2.837 -3.108 -4.867 1.00 89.19 108 GLN A C 1
ATOM 855 O O . GLN A 1 108 ? -3.343 -3.084 -3.746 1.00 89.19 108 GLN A O 1
ATOM 860 N N . GLU A 1 109 ? -3.081 -4.092 -5.733 1.00 87.56 109 GLU A N 1
ATOM 861 C CA . GLU A 1 109 ? -3.962 -5.228 -5.435 1.00 87.56 109 GLU A CA 1
ATOM 862 C C . GLU A 1 109 ? -3.420 -6.081 -4.277 1.00 87.56 109 GLU A C 1
ATOM 864 O O . GLU A 1 109 ? -4.178 -6.450 -3.377 1.00 87.56 109 GLU A O 1
ATOM 869 N N . ARG A 1 110 ? -2.101 -6.319 -4.226 1.00 89.31 110 ARG A N 1
ATOM 870 C CA . ARG A 1 110 ? -1.446 -7.005 -3.097 1.00 89.31 110 ARG A CA 1
ATOM 871 C C . ARG A 1 110 ? -1.592 -6.226 -1.796 1.00 89.31 110 ARG A C 1
ATOM 873 O O . ARG A 1 110 ? -2.006 -6.799 -0.792 1.00 89.31 110 ARG A O 1
ATOM 880 N N . LYS A 1 111 ? -1.321 -4.920 -1.822 1.00 91.50 111 LYS A N 1
ATOM 881 C CA . LYS A 1 111 ? -1.440 -4.051 -0.646 1.00 91.50 111 LYS A CA 1
ATOM 882 C C . LYS A 1 111 ? -2.891 -3.927 -0.174 1.00 91.50 111 LYS A C 1
ATOM 884 O O . LYS A 1 111 ? -3.144 -3.870 1.024 1.00 91.50 111 LYS A O 1
ATOM 889 N N . ALA A 1 112 ? -3.859 -3.924 -1.091 1.00 90.31 112 ALA A N 1
ATOM 890 C CA . ALA A 1 112 ? -5.280 -3.919 -0.755 1.00 90.31 112 ALA A CA 1
ATOM 891 C C . ALA A 1 112 ? -5.730 -5.249 -0.130 1.00 90.31 112 ALA A C 1
ATOM 893 O O . ALA A 1 112 ? -6.500 -5.235 0.830 1.00 90.31 112 ALA A O 1
ATOM 894 N N . ALA A 1 113 ? -5.243 -6.384 -0.637 1.00 91.12 113 ALA A N 1
ATOM 895 C CA . ALA A 1 113 ? -5.509 -7.697 -0.053 1.00 91.12 113 ALA A CA 1
ATOM 896 C C . ALA A 1 113 ? -4.879 -7.838 1.342 1.00 91.12 113 ALA A C 1
ATOM 898 O O . ALA A 1 113 ? -5.543 -8.277 2.277 1.00 91.12 113 ALA A O 1
ATOM 899 N N . GLU A 1 114 ? -3.634 -7.393 1.510 1.00 91.25 114 GLU A N 1
ATOM 900 C CA . GLU A 1 114 ? -2.961 -7.364 2.810 1.00 91.25 114 GLU A CA 1
ATOM 901 C C . GLU A 1 114 ? -3.682 -6.438 3.794 1.00 91.25 114 GLU A C 1
ATOM 903 O O . GLU A 1 114 ? -3.952 -6.832 4.926 1.00 91.25 114 GLU A O 1
ATOM 908 N N . ARG A 1 115 ? -4.107 -5.249 3.346 1.00 91.31 115 ARG A N 1
ATOM 909 C CA . ARG A 1 115 ? -4.930 -4.343 4.155 1.00 91.31 115 ARG A CA 1
ATOM 910 C C . ARG A 1 115 ? -6.221 -5.020 4.617 1.00 91.31 115 ARG A C 1
ATOM 912 O O . ARG A 1 115 ? -6.585 -4.866 5.777 1.00 91.31 115 ARG A O 1
ATOM 919 N N . ARG A 1 116 ? -6.902 -5.774 3.746 1.00 89.06 116 ARG A N 1
ATOM 920 C CA . ARG A 1 116 ? -8.110 -6.532 4.120 1.00 89.06 116 ARG A CA 1
ATOM 921 C C . ARG A 1 116 ? -7.802 -7.609 5.163 1.00 89.06 116 ARG A C 1
ATOM 923 O O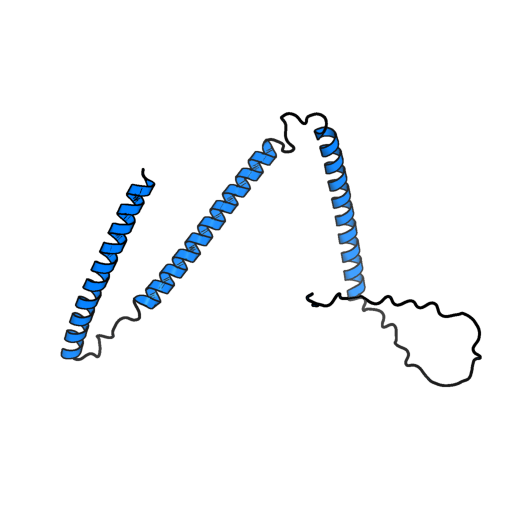 . ARG A 1 116 ? -8.515 -7.680 6.155 1.00 89.06 116 ARG A O 1
ATOM 930 N N . ARG A 1 117 ? -6.715 -8.367 4.988 1.00 91.50 117 ARG A N 1
ATOM 931 C CA . ARG A 1 117 ? -6.265 -9.384 5.952 1.00 91.50 117 ARG A CA 1
ATOM 932 C C . ARG A 1 117 ? -5.968 -8.782 7.330 1.00 91.50 117 ARG A C 1
ATOM 934 O O . ARG A 1 117 ? -6.408 -9.318 8.338 1.00 91.50 117 ARG A O 1
ATOM 941 N N . ILE A 1 118 ? -5.261 -7.653 7.372 1.00 92.31 118 ILE A N 1
ATOM 942 C CA . ILE A 1 118 ? -4.925 -6.963 8.626 1.00 92.31 118 ILE A CA 1
ATOM 943 C C . ILE A 1 118 ? -6.185 -6.433 9.318 1.00 92.31 118 ILE A C 1
ATOM 945 O O . ILE A 1 118 ? -6.278 -6.482 10.541 1.00 92.31 118 ILE A O 1
ATOM 949 N N . ILE A 1 119 ? -7.158 -5.916 8.560 1.00 90.06 119 ILE A N 1
ATOM 950 C CA . ILE A 1 119 ? -8.433 -5.457 9.128 1.00 90.06 119 ILE A CA 1
ATOM 951 C C . ILE A 1 119 ? -9.180 -6.632 9.759 1.00 90.06 119 ILE A C 1
ATOM 953 O O . ILE A 1 119 ? -9.649 -6.505 10.883 1.00 90.06 119 ILE A O 1
ATOM 957 N N . GLU A 1 120 ? -9.250 -7.775 9.081 1.00 88.50 120 GLU A N 1
ATOM 958 C CA . GLU A 1 120 ? -9.900 -8.974 9.618 1.00 88.50 120 GLU A CA 1
ATOM 959 C C . GLU A 1 120 ? -9.224 -9.464 10.911 1.00 88.50 120 GLU A C 1
ATOM 961 O O . GLU A 1 120 ? -9.904 -9.754 11.894 1.00 88.50 120 GLU A O 1
ATOM 966 N N . GLU A 1 121 ? -7.889 -9.454 10.953 1.00 88.94 121 GLU A N 1
ATOM 967 C CA . GLU A 1 121 ? -7.109 -9.811 12.143 1.00 88.94 121 GLU A CA 1
ATOM 968 C C . GLU A 1 121 ? -7.318 -8.827 13.309 1.00 88.94 121 GLU A C 1
ATOM 970 O O . GLU A 1 121 ? -7.494 -9.244 14.453 1.00 88.94 121 GLU A O 1
ATOM 975 N N . ARG A 1 122 ? -7.337 -7.514 13.039 1.00 87.50 122 ARG A N 1
ATOM 976 C CA . ARG A 1 122 ? -7.463 -6.475 14.080 1.00 87.50 122 ARG A CA 1
ATOM 977 C C . ARG A 1 122 ? -8.892 -6.292 14.590 1.00 87.50 122 ARG A C 1
ATOM 979 O O . ARG A 1 122 ? -9.094 -6.067 15.787 1.00 87.50 122 ARG A O 1
ATOM 986 N N . CYS A 1 123 ? -9.874 -6.317 13.692 1.00 82.81 123 CYS A N 1
ATOM 987 C CA . CYS A 1 123 ? -11.278 -6.073 14.020 1.00 82.81 123 CYS A CA 1
ATOM 988 C C . CYS A 1 123 ? -11.961 -7.322 14.591 1.00 82.81 123 CYS A C 1
ATOM 990 O O . CYS A 1 123 ? -12.870 -7.178 15.407 1.00 82.81 123 CYS A O 1
ATOM 992 N N . GLY A 1 124 ? -11.476 -8.523 14.258 1.00 84.56 124 GLY A N 1
ATOM 993 C CA . GLY A 1 124 ? -11.988 -9.778 14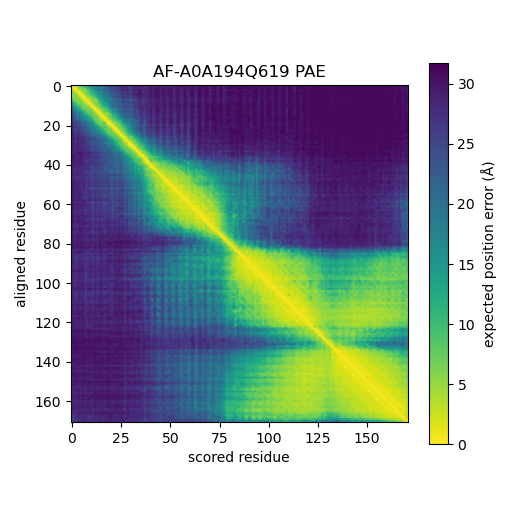.800 1.00 84.56 124 GLY A CA 1
ATOM 994 C C . GLY A 1 124 ? -13.447 -10.050 14.424 1.00 84.56 124 GLY A C 1
ATOM 995 O O . GLY A 1 124 ? -13.999 -9.459 13.495 1.00 84.56 124 GLY A O 1
ATOM 996 N N . ARG A 1 125 ? -14.076 -10.978 15.152 1.00 80.88 125 ARG A N 1
ATOM 997 C CA . ARG A 1 125 ? -15.499 -11.300 14.982 1.00 80.88 125 ARG A CA 1
ATOM 998 C C . ARG A 1 125 ? -16.371 -10.348 15.806 1.00 80.88 125 ARG A C 1
ATOM 1000 O O . ARG A 1 125 ? -15.950 -9.947 16.894 1.00 80.88 125 ARG A O 1
ATOM 1007 N N . PRO A 1 126 ? -17.578 -10.005 15.323 1.00 82.75 126 PRO A N 1
ATOM 1008 C CA . PRO A 1 126 ? -18.538 -9.253 16.123 1.00 82.75 126 PRO A CA 1
ATOM 1009 C C . PRO A 1 126 ? -18.845 -10.011 17.421 1.00 82.75 126 PRO A C 1
ATOM 1011 O O . PRO A 1 126 ? -18.915 -11.241 17.423 1.00 82.75 126 PRO A O 1
ATOM 1014 N N . LYS A 1 127 ? -18.986 -9.283 18.534 1.00 80.00 127 LYS A N 1
ATOM 1015 C CA . LYS A 1 127 ? -19.409 -9.881 19.806 1.00 80.00 127 LYS A CA 1
ATOM 1016 C C . LYS A 1 127 ? -20.882 -10.286 19.694 1.00 80.00 127 LYS A C 1
ATOM 1018 O O . LYS A 1 127 ? -21.688 -9.495 19.209 1.00 80.00 127 LYS A O 1
ATOM 1023 N N . ASN A 1 128 ? -21.216 -11.496 20.139 1.00 76.19 128 ASN A N 1
ATOM 1024 C CA . ASN A 1 128 ? -22.590 -12.000 20.127 1.00 76.19 128 ASN A CA 1
ATOM 1025 C C . ASN A 1 128 ? -23.426 -11.236 21.161 1.00 76.19 128 ASN A C 1
ATOM 1027 O O . ASN A 1 128 ? -23.074 -11.216 22.340 1.00 76.19 128 ASN A O 1
ATOM 1031 N N . ILE A 1 129 ? -24.507 -10.608 20.704 1.00 75.75 129 ILE A N 1
ATOM 1032 C CA . ILE A 1 129 ? -25.427 -9.807 21.526 1.00 75.75 129 ILE A CA 1
ATOM 1033 C C . ILE A 1 129 ? -26.777 -10.500 21.750 1.00 75.75 129 ILE A C 1
ATOM 1035 O O . ILE A 1 129 ? -27.490 -10.117 22.669 1.00 75.75 129 ILE A O 1
ATOM 1039 N N . ASP A 1 130 ? -27.101 -11.524 20.956 1.00 74.19 130 ASP A N 1
ATOM 1040 C CA . ASP A 1 130 ? -28.439 -12.130 20.916 1.00 74.19 130 ASP A CA 1
ATOM 1041 C C . ASP A 1 130 ? -28.743 -13.044 22.120 1.00 74.19 130 ASP A C 1
ATOM 1043 O O . ASP A 1 130 ? -29.890 -13.138 22.540 1.00 74.19 130 ASP A O 1
ATOM 1047 N N . ASP A 1 131 ? -27.715 -13.645 22.731 1.00 75.88 131 ASP A N 1
ATOM 1048 C CA . ASP A 1 131 ? -27.846 -14.553 23.887 1.00 75.88 131 ASP A CA 1
ATOM 1049 C C . ASP A 1 131 ? -27.293 -13.945 25.198 1.00 75.88 131 ASP A C 1
ATOM 1051 O O . ASP A 1 131 ? -27.019 -14.657 26.169 1.00 75.88 131 ASP A O 1
ATOM 1055 N N . ALA A 1 132 ? -27.032 -12.633 25.228 1.00 77.81 132 ALA A N 1
ATOM 1056 C CA . ALA A 1 132 ? -26.298 -11.984 26.317 1.00 77.81 132 ALA A CA 1
ATOM 1057 C C . ALA A 1 132 ? -27.220 -11.382 27.397 1.00 77.81 132 ALA A C 1
ATOM 1059 O O . ALA A 1 132 ? -28.204 -10.716 27.097 1.00 77.81 132 ALA A O 1
ATOM 1060 N N . ASN A 1 133 ? -26.850 -11.552 28.673 1.00 85.75 133 ASN A N 1
ATOM 1061 C CA . ASN A 1 133 ? -27.530 -10.917 29.812 1.00 85.75 133 ASN A CA 1
ATOM 1062 C C . ASN A 1 133 ? -27.331 -9.383 29.825 1.00 85.75 133 ASN A C 1
ATOM 1064 O O . ASN A 1 133 ? -26.303 -8.895 29.348 1.00 85.75 133 ASN A O 1
ATOM 1068 N N . GLU A 1 134 ? -28.234 -8.619 30.451 1.00 83.44 134 GLU A N 1
ATOM 1069 C CA . GLU A 1 134 ? -28.170 -7.141 30.500 1.00 83.44 134 GLU A CA 1
ATOM 1070 C C . GLU A 1 134 ? -26.832 -6.606 31.051 1.00 83.44 134 GLU A C 1
ATOM 1072 O O . GLU A 1 134 ? -26.227 -5.689 30.484 1.00 83.44 134 GLU A O 1
ATOM 1077 N N . ASP A 1 135 ? -26.293 -7.240 32.097 1.00 86.69 135 ASP A N 1
ATOM 1078 C CA . ASP A 1 135 ? -24.975 -6.902 32.650 1.00 86.69 135 ASP A CA 1
ATOM 1079 C C . ASP A 1 135 ? -23.829 -7.144 31.657 1.00 86.69 135 ASP A C 1
ATOM 1081 O O . ASP A 1 135 ? -22.847 -6.395 31.623 1.00 86.69 135 ASP A O 1
ATOM 1085 N N . ALA A 1 136 ? -23.936 -8.194 30.838 1.00 86.38 136 ALA A N 1
ATOM 1086 C CA . ALA A 1 136 ? -22.946 -8.511 29.817 1.00 86.38 136 ALA A CA 1
ATOM 1087 C C . ALA A 1 136 ? -22.987 -7.476 28.684 1.00 86.38 136 ALA A C 1
ATOM 1089 O O . ALA A 1 136 ? -21.934 -7.011 28.246 1.00 86.38 136 ALA A O 1
ATOM 1090 N N . ILE A 1 137 ? -24.183 -7.040 28.280 1.00 86.69 137 ILE A N 1
ATOM 1091 C CA . ILE A 1 137 ? -24.373 -5.984 27.277 1.00 86.69 137 ILE A CA 1
ATOM 1092 C C . ILE A 1 137 ? -23.753 -4.665 27.764 1.00 86.69 137 ILE A C 1
ATOM 1094 O O . ILE A 1 137 ? -22.965 -4.045 27.048 1.00 86.69 137 ILE A O 1
ATOM 1098 N N . SER A 1 138 ? -24.013 -4.268 29.015 1.00 89.56 138 SER A N 1
ATOM 1099 C CA . SER A 1 138 ? -23.442 -3.048 29.611 1.00 89.56 138 SER A CA 1
ATOM 1100 C C . SER A 1 138 ? -21.907 -3.065 29.647 1.00 89.56 138 SER A C 1
ATOM 1102 O O . SER A 1 138 ? -21.254 -2.070 29.312 1.00 89.56 138 SER A O 1
ATOM 1104 N N . ARG A 1 139 ? -21.301 -4.209 29.996 1.00 90.06 139 ARG A N 1
ATOM 1105 C CA . ARG A 1 139 ? -19.838 -4.388 29.965 1.00 90.06 139 ARG A CA 1
ATOM 1106 C C . ARG A 1 139 ? -19.284 -4.268 28.549 1.00 90.06 139 ARG A C 1
ATOM 1108 O O . ARG A 1 139 ? -18.324 -3.531 28.334 1.00 90.06 139 ARG A O 1
ATOM 1115 N N . VAL A 1 140 ? -19.919 -4.924 27.579 1.00 89.56 140 VAL A N 1
ATOM 1116 C CA . VAL A 1 140 ? -19.509 -4.879 26.171 1.00 89.56 140 VAL A CA 1
ATOM 1117 C C . VAL A 1 140 ? -19.532 -3.449 25.621 1.00 89.56 140 VAL A C 1
ATOM 1119 O O . VAL A 1 140 ? -18.571 -3.045 24.963 1.00 89.56 140 VAL A O 1
ATOM 1122 N N . CYS A 1 141 ? -20.565 -2.661 25.933 1.00 90.38 141 CYS A N 1
ATOM 1123 C CA . CYS A 1 141 ? -20.650 -1.253 25.534 1.00 90.38 141 CYS A CA 1
ATOM 1124 C C . CYS A 1 141 ? -19.496 -0.416 26.104 1.00 90.38 141 CYS A C 1
ATOM 1126 O O . CYS A 1 141 ? -18.859 0.341 25.369 1.00 90.38 141 CYS A O 1
ATOM 1128 N N . LYS A 1 142 ? -19.181 -0.583 27.395 1.00 93.31 142 LYS A N 1
ATOM 1129 C CA . LYS A 1 142 ? -18.067 0.124 28.049 1.00 93.31 142 LYS A CA 1
ATOM 1130 C C . LYS A 1 142 ? -16.720 -0.257 27.437 1.00 93.31 142 LYS A C 1
ATOM 1132 O O . LYS A 1 142 ? -15.914 0.619 27.135 1.00 93.31 142 LYS A O 1
ATOM 1137 N N . GLU A 1 143 ? -16.497 -1.544 27.183 1.00 91.44 143 GLU A N 1
ATOM 1138 C CA . GLU A 1 143 ? -15.278 -2.031 26.531 1.00 91.44 143 GLU A CA 1
ATOM 1139 C C . GLU A 1 143 ? -15.102 -1.460 25.119 1.00 91.44 143 GLU A C 1
ATOM 1141 O O . GLU A 1 143 ? -13.996 -1.051 24.757 1.00 91.44 143 GLU A O 1
ATOM 1146 N N . TYR A 1 144 ? -16.173 -1.416 24.317 1.00 91.31 144 TYR A N 1
ATOM 1147 C CA . TYR A 1 144 ? -16.122 -0.799 22.992 1.00 91.31 144 TYR A CA 1
ATOM 1148 C C . TYR A 1 144 ? -15.829 0.693 23.080 1.00 91.31 144 TYR A C 1
ATOM 1150 O O . TYR A 1 144 ? -14.974 1.169 22.341 1.00 91.31 144 TYR A O 1
ATOM 1158 N N . HIS A 1 145 ? -16.463 1.412 24.005 1.00 93.94 145 HIS A N 1
ATOM 1159 C CA . HIS A 1 145 ? -16.220 2.838 24.195 1.00 93.94 145 HIS A CA 1
ATOM 1160 C C . HIS A 1 145 ? -14.752 3.128 24.548 1.00 93.94 145 HIS A C 1
ATOM 1162 O O . HIS A 1 145 ? -14.105 3.943 23.893 1.00 93.94 145 HIS A O 1
ATOM 1168 N N . THR A 1 146 ? -14.175 2.387 25.501 1.00 95.56 146 THR A N 1
ATOM 1169 C CA . THR A 1 146 ? -12.750 2.517 25.846 1.00 95.56 146 THR A CA 1
ATOM 1170 C C . THR A 1 146 ? -11.834 2.157 24.676 1.00 95.56 146 THR A C 1
ATOM 1172 O O . THR A 1 146 ? -10.806 2.800 24.473 1.00 95.56 146 THR A O 1
ATOM 1175 N N . ARG A 1 147 ? -12.173 1.121 23.898 1.00 92.94 147 ARG A N 1
ATOM 1176 C CA . ARG A 1 147 ? -11.369 0.709 22.740 1.00 92.94 147 ARG A CA 1
ATOM 1177 C C . ARG A 1 147 ? -11.430 1.729 21.603 1.00 92.94 147 ARG A C 1
ATOM 1179 O O . ARG A 1 147 ? -10.409 1.944 20.960 1.00 92.94 147 ARG A O 1
ATOM 1186 N N . ILE A 1 148 ? -12.589 2.342 21.368 1.00 94.44 148 ILE A N 1
ATOM 1187 C CA . ILE A 1 148 ? -12.764 3.398 20.366 1.00 94.44 148 ILE A CA 1
ATOM 1188 C C . ILE A 1 148 ? -11.885 4.596 20.719 1.00 94.44 148 ILE A C 1
ATOM 1190 O O . ILE A 1 148 ? -11.091 4.992 19.875 1.00 94.44 148 ILE A O 1
ATOM 1194 N N . GLY A 1 149 ? -11.929 5.079 21.967 1.00 95.31 149 GLY A N 1
ATOM 1195 C CA . GLY A 1 149 ? -11.097 6.213 22.391 1.00 95.31 149 GLY A CA 1
ATOM 1196 C C . GLY A 1 149 ? -9.603 5.984 22.133 1.00 95.31 149 GLY A C 1
ATOM 1197 O O . GLY A 1 149 ? -8.955 6.793 21.483 1.00 95.31 149 GLY A O 1
ATOM 1198 N N . LYS A 1 150 ? -9.073 4.809 22.507 1.00 95.19 150 LYS A N 1
ATOM 1199 C CA . LYS A 1 150 ? -7.663 4.458 22.238 1.00 95.19 150 LYS A CA 1
ATOM 1200 C C . LYS A 1 150 ? -7.315 4.454 20.744 1.00 95.19 150 LYS A C 1
ATOM 1202 O O . LYS A 1 150 ? -6.241 4.902 20.359 1.00 95.19 150 LYS A O 1
ATOM 1207 N N . LEU A 1 151 ? -8.205 3.928 19.899 1.00 94.12 151 LEU A N 1
ATOM 1208 C CA . LEU A 1 151 ? -7.990 3.893 18.449 1.00 94.12 151 LEU A CA 1
ATOM 1209 C C . LEU A 1 151 ? -8.065 5.290 17.819 1.00 94.12 151 LEU A C 1
ATOM 1211 O O . LEU A 1 151 ? -7.395 5.538 16.817 1.00 94.12 151 LEU A O 1
ATOM 1215 N N . GLU A 1 152 ? -8.884 6.184 18.371 1.00 95.00 152 GLU A N 1
ATOM 1216 C CA . GLU A 1 152 ? -8.973 7.580 17.938 1.00 95.00 152 GLU A CA 1
ATOM 1217 C C . GLU A 1 152 ? -7.704 8.362 18.286 1.00 95.00 152 GLU A C 1
ATOM 1219 O O . GLU A 1 152 ? -7.196 9.078 17.420 1.00 95.00 152 GLU A O 1
ATOM 1224 N N . ASP A 1 153 ? -7.148 8.153 19.481 1.00 94.88 153 ASP A N 1
ATOM 1225 C CA . ASP A 1 153 ? -5.867 8.741 19.890 1.00 94.88 153 ASP A CA 1
ATOM 1226 C C . ASP A 1 153 ? -4.731 8.292 18.951 1.00 94.88 153 ASP A C 1
ATOM 1228 O O . ASP A 1 153 ? -4.048 9.117 18.340 1.00 94.88 153 ASP A O 1
ATOM 1232 N N . GLU A 1 154 ? -4.591 6.977 18.728 1.00 94.69 154 GLU A N 1
ATOM 1233 C CA . GLU A 1 154 ? -3.585 6.423 17.807 1.00 94.69 154 GLU A CA 1
ATOM 1234 C C . GLU A 1 154 ? -3.762 6.943 16.369 1.00 94.69 154 GLU A C 1
ATOM 1236 O O . GLU A 1 154 ? -2.788 7.219 15.660 1.00 94.69 154 GLU A O 1
ATOM 1241 N N . LYS A 1 155 ? -5.013 7.082 15.913 1.00 95.38 155 LYS A N 1
ATOM 1242 C CA . LYS A 1 155 ? -5.327 7.649 14.598 1.00 95.38 155 LYS A CA 1
ATOM 1243 C C . LYS A 1 155 ? -4.852 9.100 14.511 1.00 95.38 155 LYS A C 1
ATOM 1245 O O . LYS A 1 155 ? -4.263 9.468 13.494 1.00 95.38 155 LYS A O 1
ATOM 1250 N N . PHE A 1 156 ? -5.112 9.911 15.535 1.00 95.94 156 PHE A N 1
ATOM 1251 C CA . PHE A 1 156 ? -4.734 11.321 15.547 1.00 95.94 156 PHE A CA 1
ATOM 1252 C C . PHE A 1 156 ? -3.215 11.502 15.440 1.00 95.94 156 PHE A C 1
ATOM 1254 O O . PHE A 1 156 ? -2.750 12.271 14.593 1.00 95.94 156 PHE A O 1
ATOM 1261 N N . ASP A 1 157 ? -2.441 10.737 16.214 1.00 93.88 157 ASP A N 1
ATOM 1262 C CA . ASP A 1 157 ? -0.975 10.770 16.163 1.00 93.88 157 ASP A CA 1
ATOM 1263 C C . ASP A 1 157 ? -0.445 10.428 14.762 1.00 93.88 157 ASP A C 1
ATOM 1265 O O . ASP A 1 157 ? 0.415 11.126 14.209 1.00 93.88 157 ASP A O 1
ATOM 1269 N N . LEU A 1 158 ? -0.997 9.380 14.140 1.00 94.19 158 LEU A N 1
ATOM 1270 C CA . LEU A 1 158 ? -0.627 8.976 12.783 1.00 94.19 158 LEU A CA 1
ATOM 1271 C C . LEU A 1 158 ? -0.974 10.053 11.748 1.00 94.19 158 LEU A C 1
ATOM 1273 O O . LEU A 1 158 ? -0.147 10.358 10.885 1.00 94.19 158 LEU A O 1
ATOM 1277 N N . GLU A 1 159 ? -2.164 10.649 11.826 1.00 94.69 159 GLU A N 1
ATOM 1278 C CA . GLU A 1 159 ? -2.578 11.733 10.929 1.00 94.69 159 GLU A CA 1
ATOM 1279 C C . GLU A 1 159 ? -1.686 12.966 11.072 1.00 94.69 159 GLU A C 1
ATOM 1281 O O . GLU A 1 159 ? -1.330 13.589 10.068 1.00 94.69 159 GLU A O 1
ATOM 1286 N N . TYR A 1 160 ? -1.297 13.316 12.298 1.00 95.75 160 TYR A N 1
ATOM 1287 C CA . TYR A 1 160 ? -0.391 14.430 12.546 1.00 95.75 160 TYR A CA 1
ATOM 1288 C C . TYR A 1 160 ? 0.986 14.187 11.915 1.00 95.75 160 TYR A C 1
ATOM 1290 O O . TYR A 1 160 ? 1.509 15.056 11.211 1.00 95.75 160 TYR A O 1
ATOM 1298 N N . ILE A 1 161 ? 1.551 12.987 12.089 1.00 95.06 161 ILE A N 1
ATOM 1299 C CA . ILE A 1 161 ? 2.833 12.603 11.479 1.00 95.06 161 ILE A CA 1
ATOM 1300 C C . ILE A 1 161 ? 2.750 12.642 9.948 1.00 95.06 161 ILE A C 1
ATOM 1302 O O . ILE A 1 161 ? 3.675 13.135 9.301 1.00 95.06 161 ILE A O 1
ATOM 1306 N N . VAL A 1 162 ? 1.662 12.135 9.359 1.00 96.19 162 VAL A N 1
ATOM 1307 C CA . VAL A 1 162 ? 1.452 12.172 7.902 1.00 96.19 162 VAL A CA 1
ATOM 1308 C C . VAL A 1 162 ? 1.393 13.616 7.410 1.00 96.19 162 VAL A C 1
ATOM 1310 O O . VAL A 1 162 ? 2.178 13.973 6.539 1.00 96.19 162 VAL A O 1
ATOM 1313 N N . LYS A 1 163 ? 0.582 14.478 8.039 1.00 94.88 163 LYS A N 1
ATOM 1314 C CA . LYS A 1 163 ? 0.492 15.907 7.687 1.00 94.88 163 LYS A CA 1
ATOM 1315 C C . LYS A 1 163 ? 1.849 16.607 7.761 1.00 94.88 163 LYS A C 1
ATOM 1317 O O . LYS A 1 163 ? 2.196 17.385 6.877 1.00 94.88 163 LYS A O 1
ATOM 1322 N N . ARG A 1 164 ? 2.635 16.331 8.806 1.00 94.69 164 ARG A N 1
ATOM 1323 C CA . ARG A 1 164 ? 3.996 16.867 8.961 1.00 94.69 164 ARG A CA 1
ATOM 1324 C C . ARG A 1 164 ? 4.911 16.440 7.813 1.00 94.69 164 ARG A C 1
ATOM 1326 O O . ARG A 1 164 ? 5.569 17.296 7.228 1.00 94.69 164 ARG A O 1
ATOM 1333 N N . LYS A 1 165 ? 4.913 15.151 7.465 1.00 95.06 165 LYS A N 1
ATOM 1334 C CA . LYS A 1 165 ? 5.709 14.612 6.353 1.00 95.06 165 LYS A CA 1
ATOM 1335 C C . LYS A 1 165 ? 5.251 15.145 4.999 1.00 95.06 165 LYS A C 1
ATOM 1337 O O . LYS A 1 165 ? 6.093 15.458 4.167 1.00 95.06 165 LYS A O 1
ATOM 1342 N N . ASP A 1 166 ? 3.949 15.306 4.790 1.00 94.38 166 ASP A N 1
ATOM 1343 C CA . ASP A 1 166 ? 3.407 15.883 3.558 1.00 94.38 166 ASP A CA 1
ATOM 1344 C C . ASP A 1 166 ? 3.891 17.329 3.368 1.00 94.38 166 ASP A C 1
ATOM 1346 O O . ASP A 1 166 ? 4.289 17.707 2.266 1.00 94.38 166 ASP A O 1
ATOM 1350 N N . MET A 1 167 ? 3.953 18.122 4.447 1.00 92.81 167 MET A N 1
ATOM 1351 C CA . MET A 1 167 ? 4.537 19.469 4.397 1.00 92.81 167 MET A CA 1
ATOM 1352 C C . MET A 1 167 ? 6.047 19.468 4.124 1.00 92.81 167 MET A C 1
ATOM 1354 O O . MET A 1 167 ? 6.550 20.396 3.497 1.00 92.81 167 MET A O 1
ATOM 1358 N N . GLU A 1 168 ? 6.779 18.462 4.604 1.00 93.62 168 GLU A N 1
ATOM 1359 C CA . GLU A 1 168 ? 8.216 18.314 4.343 1.00 93.62 168 GLU A CA 1
ATOM 1360 C C . GLU A 1 168 ? 8.500 17.906 2.893 1.00 93.62 168 GLU A C 1
ATOM 1362 O O . GLU A 1 168 ? 9.461 18.394 2.313 1.00 93.62 168 GLU A O 1
ATOM 1367 N N . VAL A 1 169 ? 7.655 17.062 2.292 1.00 93.25 169 VAL A N 1
ATOM 1368 C CA . VAL A 1 169 ? 7.766 16.654 0.879 1.00 93.25 169 VAL A CA 1
ATOM 1369 C C . VAL A 1 169 ? 7.377 17.783 -0.079 1.00 93.25 169 VAL A C 1
ATOM 1371 O O . VAL A 1 169 ? 7.886 17.838 -1.196 1.00 93.25 169 VAL A O 1
ATOM 1374 N N . ALA A 1 170 ? 6.459 18.663 0.328 1.00 88.69 170 ALA A N 1
ATOM 1375 C CA . ALA A 1 170 ? 6.016 19.791 -0.488 1.00 88.69 170 ALA A CA 1
ATOM 1376 C C . ALA A 1 170 ? 7.018 20.965 -0.540 1.00 88.69 170 ALA A C 1
ATOM 1378 O O . ALA A 1 170 ? 6.849 21.848 -1.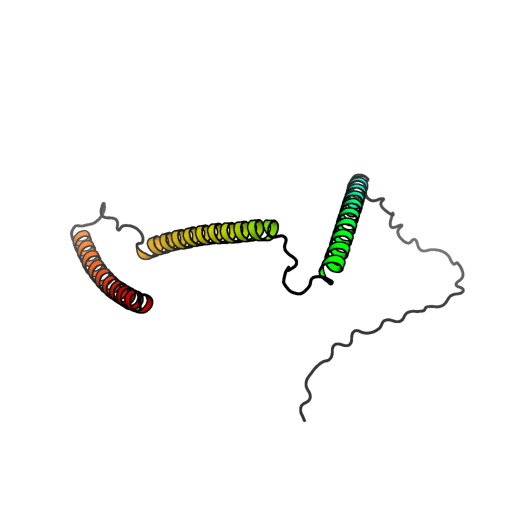383 1.00 88.69 170 ALA A O 1
ATOM 1379 N N . LYS A 1 171 ? 8.014 20.996 0.355 1.00 67.56 171 LYS A N 1
ATOM 1380 C CA . LYS A 1 171 ? 9.117 21.973 0.358 1.00 67.56 171 LYS A CA 1
ATOM 1381 C C . LYS A 1 171 ? 10.222 21.585 -0.618 1.00 67.56 171 LYS A C 1
ATOM 1383 O O . LYS A 1 171 ? 10.783 22.524 -1.222 1.00 67.56 171 LYS A O 1
#

Sequence (171 aa):
MSARMRGNRVCAGAGRACGGYARRVRGERRPRVSRRALPPAQRQSATVARAKKAKQAEIDRKRAEVRKRMEEASKAKKAKKGFMTPERKKKLRLLLRKKAAEELKKEQERKAAERRRIIEERCGRPKNIDDANEDAISRVCKEYHTRIGKLEDEKFDLEYIVKRKDMEVAK

InterPro domains:
  IPR001978 Troponin [PF00992] (89-169)
  IPR038077 Troponin domain superfamily [G3DSA:1.20.5.350] (74-171)
  IPR038077 Troponin domain superfamily [SSF90250] (83-169)
  IPR050875 Troponin I [PTHR13738] (30-167)

Solvent-accessible surface area (backbone atoms only — not comparable to full-atom values): 10792 Å² total; per-residue (Å²): 140,90,88,84,81,88,82,87,78,81,80,86,82,84,83,88,80,81,85,85,90,80,84,92,77,85,88,78,89,74,80,80,77,7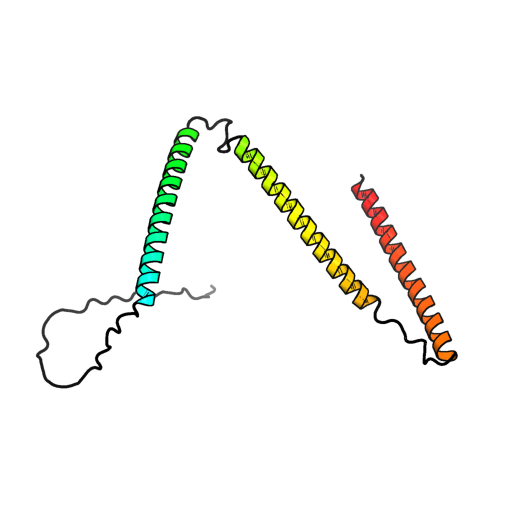0,80,70,73,76,57,71,76,62,51,57,54,50,52,52,51,50,52,51,51,51,54,51,51,52,53,51,48,55,52,49,51,55,48,51,57,52,50,61,64,44,66,81,49,71,85,82,70,64,98,61,55,73,65,60,50,54,54,49,53,52,52,52,50,51,50,50,52,53,52,51,52,53,50,49,53,51,53,51,51,50,51,50,52,51,47,52,69,73,67,55,74,84,80,82,67,90,88,53,54,74,72,54,51,56,49,52,53,52,52,50,52,57,50,49,52,55,53,50,53,56,47,49,57,51,51,51,52,49,54,54,50,52,56,61,73,73,105

Mean predicted aligned error: 19.6 Å

pLDDT: mean 72.76, std 19.49, range [34.72, 96.19]